Protein AF-A0A1B5E113-F1 (afdb_monomer)

Solvent-accessible surface area (backbone atoms only — not comparable to full-atom values): 7259 Å² total; per-residue (Å²): 139,88,70,59,77,98,57,57,96,68,53,56,66,62,51,55,48,50,52,48,53,74,72,34,95,67,53,78,46,78,42,48,68,91,53,48,71,66,44,43,78,73,62,32,41,81,76,50,72,56,96,73,34,33,33,29,18,58,54,97,63,82,71,95,70,88,78,90,74,81,68,58,63,68,53,57,72,29,74,67,41,48,51,52,49,54,52,51,52,53,56,48,47,55,53,51,51,56,51,50,52,55,48,51,53,51,51,54,52,50,53,54,54,55,60,65,72,75,112

pLDDT: mean 86.94, std 9.61, range [45.94, 96.75]

Radius of gyration: 24.99 Å; Cα contacts (8 Å, |Δi|>4): 83; chains: 1; bounding box: 43×34×77 Å

Secondary structure (DSSP, 8-state):
----GGGTTSSHHHHHHHHHHHH-S--EEEEEGGGHHHHHTTTPEEEEEETTEEEEESSSS--S-------HHHHHTSHHHHHHHHHHHHHHHHHHHHHHHHHHHHHHHHHHHHHHS--

Nearest PDB structures (foldseek):
  4nf1-assembly3_F  TM=6.990E-01  e=2.118E+00  Xylella fastidiosa Temecula1
  4nex-assembly1_A  TM=6.624E-01  e=2.118E+00  Xylella fastidiosa Temecula1
  3s6h-assembly2_Y  TM=5.934E-01  e=2.770E+00  Maricaulis maris MCS10
  6r4p-assembly1_A  TM=2.226E-01  e=6.195E+00  Bos taurus
  7pde-assembly1_A  TM=2.455E-01  e=7.577E+00  Bos taurus

Foldseek 3Di:
DDDDPVCPPVCPVVVVVLVVVVVDVKDKDKDFPVCQVVVVVSQWAFQDDDDRITIIMNDNDDDPDDDDDDPVVVVCPDPVNVVVVVVVCVVVVVVVVVVVVVVVVVVVVVVVVVVVVVD

Mean predicted aligned error: 10.06 Å

Sequence (119 aa):
MAVKKSHRRRGLGSTMMREAIARYPNVELIFPVKEVSFYQQMGVQVIDAENTQVVMNTTSENTPGLMGIVNADQILHSPQAKKIHAQLVGRLGIKMMANAEKQLQREAASYVHTRLATH

Structure (mmCIF, N/CA/C/O backbone):
data_AF-A0A1B5E113-F1
#
_entry.id   AF-A0A1B5E113-F1
#
loop_
_atom_site.group_PDB
_atom_site.id
_atom_site.type_symbol
_atom_site.label_atom_id
_atom_site.label_alt_id
_atom_site.label_comp_id
_atom_site.label_asym_id
_atom_site.label_entity_id
_atom_site.label_seq_id
_atom_site.pdbx_PDB_ins_code
_atom_site.Cartn_x
_atom_site.Cartn_y
_atom_site.Cartn_z
_atom_site.occupancy
_atom_site.B_iso_or_equiv
_atom_site.auth_seq_id
_atom_site.auth_comp_id
_atom_site.auth_asym_id
_atom_site.auth_atom_id
_atom_site.pdbx_PDB_model_num
ATOM 1 N N . MET A 1 1 ? -6.804 -6.781 3.842 1.00 82.56 1 MET A N 1
ATOM 2 C CA . MET A 1 1 ? -7.914 -7.631 3.343 1.00 82.56 1 MET A CA 1
ATOM 3 C C . MET A 1 1 ? -7.633 -8.083 1.912 1.00 82.56 1 MET A C 1
ATOM 5 O O . MET A 1 1 ? -7.095 -7.300 1.140 1.00 82.56 1 MET A O 1
ATOM 9 N N . ALA A 1 2 ? -7.984 -9.317 1.536 1.00 89.06 2 ALA A N 1
ATOM 10 C CA . ALA A 1 2 ? -7.714 -9.850 0.199 1.00 89.06 2 ALA A CA 1
ATOM 11 C C . ALA A 1 2 ? -8.982 -10.435 -0.441 1.00 89.06 2 ALA A C 1
ATOM 13 O O . ALA A 1 2 ? -9.490 -11.463 -0.009 1.00 89.06 2 ALA A O 1
ATOM 14 N N . VAL A 1 3 ? -9.472 -9.797 -1.509 1.00 92.56 3 VAL A N 1
ATOM 15 C CA . VAL A 1 3 ? -10.592 -10.309 -2.317 1.00 92.56 3 VAL A CA 1
ATOM 16 C C . VAL A 1 3 ? -10.046 -10.968 -3.583 1.00 92.56 3 VAL A C 1
ATOM 18 O O . VAL A 1 3 ? -9.269 -10.353 -4.334 1.00 92.56 3 VAL A O 1
ATOM 21 N N . LYS A 1 4 ? -10.474 -12.214 -3.840 1.00 95.31 4 LYS A N 1
ATOM 22 C CA . LYS A 1 4 ? -10.118 -12.982 -5.046 1.00 95.31 4 LYS A CA 1
ATOM 23 C C . LYS A 1 4 ? -10.373 -12.136 -6.293 1.00 95.31 4 LYS A C 1
ATOM 25 O O . LYS A 1 4 ? -11.436 -11.534 -6.421 1.00 95.31 4 LYS A O 1
ATOM 30 N N . LYS A 1 5 ? -9.416 -12.100 -7.230 1.00 94.25 5 LYS A N 1
ATOM 31 C CA . LYS A 1 5 ? -9.460 -11.210 -8.408 1.00 94.25 5 LYS A CA 1
ATOM 32 C C . LYS A 1 5 ? -10.777 -11.316 -9.184 1.00 94.25 5 LYS A C 1
ATOM 34 O O . LYS A 1 5 ? -11.359 -10.288 -9.504 1.00 94.25 5 LYS A O 1
ATOM 39 N N . SER A 1 6 ? -11.270 -12.538 -9.397 1.00 96.75 6 SER A N 1
ATOM 40 C CA . SER A 1 6 ? -12.536 -12.810 -10.097 1.00 96.75 6 SER A CA 1
ATOM 41 C C . SER A 1 6 ? -13.792 -12.286 -9.383 1.00 96.75 6 SER A C 1
ATOM 43 O O . SER A 1 6 ? -14.875 -12.324 -9.950 1.00 96.75 6 SER A O 1
ATOM 45 N N . HIS A 1 7 ? -13.663 -11.803 -8.147 1.00 94.50 7 HIS A N 1
ATOM 46 C CA . HIS A 1 7 ? -14.756 -11.298 -7.316 1.00 94.50 7 HIS A CA 1
ATOM 47 C C . HIS A 1 7 ? -14.554 -9.836 -6.881 1.00 94.50 7 HIS A C 1
ATOM 49 O O . HIS A 1 7 ? -15.326 -9.306 -6.081 1.00 94.50 7 HIS A O 1
ATOM 55 N N . ARG A 1 8 ? -13.517 -9.158 -7.389 1.00 92.62 8 ARG A N 1
ATOM 56 C CA . ARG A 1 8 ? -13.290 -7.733 -7.107 1.00 92.62 8 ARG A CA 1
ATOM 57 C C . ARG A 1 8 ? -14.370 -6.871 -7.762 1.00 92.62 8 ARG A C 1
ATOM 59 O O . ARG A 1 8 ? -15.057 -7.312 -8.673 1.00 92.62 8 ARG A O 1
ATOM 66 N N . ARG A 1 9 ? -14.502 -5.624 -7.291 1.00 91.19 9 ARG A N 1
ATOM 67 C CA . ARG A 1 9 ? -15.481 -4.625 -7.780 1.00 91.19 9 ARG A CA 1
ATOM 68 C C . ARG A 1 9 ? -16.957 -5.001 -7.573 1.00 91.19 9 ARG A C 1
ATOM 70 O O . ARG A 1 9 ? -17.830 -4.305 -8.062 1.00 91.19 9 ARG A O 1
ATOM 77 N N . ARG A 1 10 ? -17.231 -6.042 -6.781 1.00 95.19 10 ARG A N 1
ATOM 78 C CA . ARG A 1 10 ? -18.581 -6.475 -6.375 1.00 95.19 10 ARG A CA 1
ATOM 79 C C . ARG A 1 10 ? -18.982 -6.002 -4.971 1.00 95.19 10 ARG A C 1
ATOM 81 O O . ARG A 1 10 ? -19.880 -6.569 -4.370 1.00 95.19 10 ARG A O 1
ATOM 88 N N . GLY A 1 11 ? -18.253 -5.044 -4.397 1.00 93.94 11 GLY A N 1
ATOM 89 C CA . GLY A 1 11 ? -18.512 -4.531 -3.045 1.00 93.94 11 GLY A CA 1
ATOM 90 C C . GLY A 1 11 ? -18.112 -5.454 -1.884 1.00 93.94 11 GLY A C 1
ATOM 91 O O . GLY A 1 11 ? -18.210 -5.039 -0.741 1.00 93.94 11 GLY A O 1
ATOM 92 N N . LEU A 1 12 ? -17.600 -6.666 -2.140 1.00 95.25 12 LEU A N 1
ATOM 93 C CA . LEU A 1 12 ? -17.249 -7.619 -1.073 1.00 95.25 12 LEU A CA 1
ATOM 94 C C . LEU A 1 12 ? -16.297 -7.027 -0.029 1.00 95.25 12 LEU A C 1
ATOM 96 O O . LEU A 1 12 ? -16.557 -7.118 1.163 1.00 95.25 12 LEU A O 1
ATOM 100 N N . GLY A 1 13 ? -15.220 -6.379 -0.481 1.00 93.31 13 GLY A N 1
ATOM 101 C CA . GLY A 1 13 ? -14.251 -5.783 0.435 1.00 93.31 13 GLY A CA 1
ATOM 102 C C . GLY A 1 13 ? -14.853 -4.653 1.271 1.00 93.31 13 GLY A C 1
ATOM 103 O O . GLY A 1 13 ? -14.645 -4.603 2.476 1.00 93.31 13 GLY A O 1
ATOM 104 N N . SER A 1 14 ? -15.626 -3.755 0.655 1.00 94.25 14 SER A N 1
ATOM 105 C CA . SER A 1 14 ? -16.233 -2.636 1.384 1.00 94.25 14 SER A CA 1
ATOM 106 C C . SER A 1 14 ? -17.307 -3.105 2.364 1.00 94.25 14 SER A C 1
ATOM 108 O O . SER A 1 14 ? -17.419 -2.548 3.450 1.00 94.25 14 SER A O 1
ATOM 110 N N . THR A 1 15 ? -18.075 -4.145 2.029 1.00 95.69 15 THR A N 1
ATOM 111 C CA . THR A 1 15 ? -19.029 -4.759 2.963 1.00 95.69 15 THR A CA 1
ATOM 112 C C . THR A 1 15 ? -18.314 -5.398 4.149 1.00 95.69 15 THR A C 1
ATOM 114 O O . THR A 1 15 ? -18.611 -5.028 5.278 1.00 95.69 15 THR A O 1
ATOM 117 N N . MET A 1 16 ? -17.309 -6.248 3.907 1.00 93.75 16 MET A N 1
ATOM 118 C CA . MET A 1 16 ? -16.524 -6.863 4.987 1.00 93.75 16 MET A CA 1
ATOM 119 C C . MET A 1 16 ? -15.879 -5.816 5.903 1.00 93.75 16 MET A C 1
ATOM 121 O O . MET A 1 16 ? -15.885 -5.971 7.120 1.00 93.75 16 MET A O 1
ATOM 125 N N . MET A 1 17 ? -15.336 -4.736 5.329 1.00 93.81 17 MET A N 1
ATOM 126 C CA . MET A 1 17 ? -14.708 -3.678 6.118 1.00 93.81 17 MET A CA 1
ATOM 127 C C . MET A 1 17 ? -15.729 -2.924 6.973 1.00 93.81 17 MET A C 1
ATOM 129 O O . MET A 1 17 ? -15.473 -2.688 8.147 1.00 93.81 17 MET A O 1
ATOM 133 N N . ARG A 1 18 ? -16.898 -2.577 6.42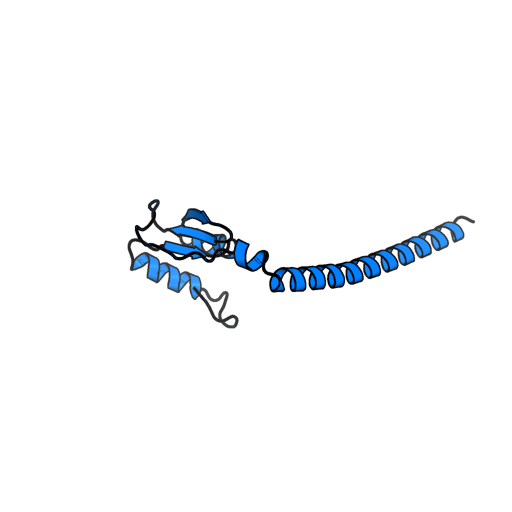2 1.00 93.44 18 ARG A N 1
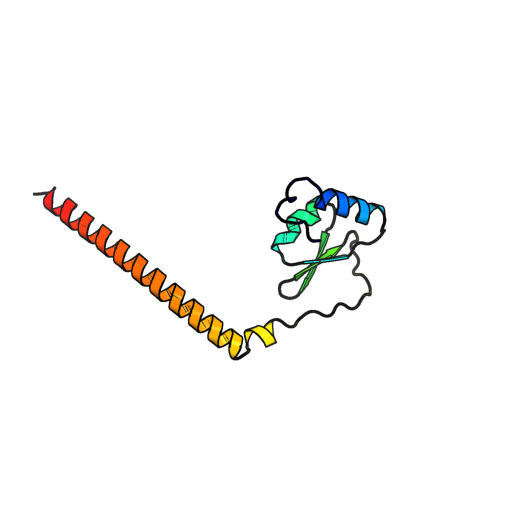ATOM 134 C CA . ARG A 1 18 ? -17.952 -1.903 7.196 1.00 93.44 18 ARG A CA 1
ATOM 135 C C . ARG A 1 18 ? -18.472 -2.765 8.337 1.00 93.44 18 ARG A C 1
ATOM 137 O O . ARG A 1 18 ? -18.683 -2.244 9.421 1.00 93.44 18 ARG A O 1
ATOM 144 N N . GLU A 1 19 ? -18.633 -4.066 8.116 1.00 94.75 19 GLU A N 1
ATOM 145 C CA . GLU A 1 19 ? -19.010 -4.999 9.182 1.00 94.75 19 GLU A CA 1
ATOM 146 C C . GLU A 1 19 ? -17.937 -5.074 10.274 1.00 94.75 19 GLU A C 1
ATOM 148 O O . GLU A 1 19 ? -18.269 -5.063 11.457 1.00 94.75 19 GLU A O 1
ATOM 153 N N . ALA A 1 20 ? -16.654 -5.094 9.898 1.00 93.12 20 ALA A N 1
ATOM 154 C CA . ALA A 1 20 ? -15.557 -5.067 10.861 1.00 93.12 20 ALA A CA 1
ATOM 155 C C . ALA A 1 20 ? -15.555 -3.770 11.687 1.00 93.12 20 ALA A C 1
ATOM 157 O O . ALA A 1 20 ? -15.494 -3.840 12.910 1.00 93.12 20 ALA A O 1
ATOM 158 N N . ILE A 1 21 ? -15.690 -2.608 11.042 1.00 92.88 21 ILE A N 1
ATOM 159 C CA . ILE A 1 21 ? -15.750 -1.300 11.721 1.00 92.88 21 ILE A CA 1
ATOM 160 C C . ILE A 1 21 ? -16.982 -1.204 12.627 1.00 92.88 21 ILE A C 1
ATOM 162 O O . ILE A 1 21 ? -16.895 -0.697 13.736 1.00 92.88 21 ILE A O 1
ATOM 166 N N . ALA A 1 22 ? -18.134 -1.713 12.188 1.00 93.12 22 ALA A N 1
ATOM 167 C CA . ALA A 1 22 ? -19.345 -1.707 13.006 1.00 93.12 22 ALA A CA 1
ATOM 168 C C . ALA A 1 22 ? -19.227 -2.622 14.236 1.00 93.12 22 ALA A C 1
ATOM 170 O O . ALA A 1 22 ? -19.859 -2.372 15.259 1.00 93.12 22 ALA A O 1
ATOM 171 N N . ARG A 1 23 ? -18.439 -3.699 14.132 1.00 95.00 23 ARG A N 1
ATOM 172 C CA . ARG A 1 23 ? -18.259 -4.682 15.203 1.00 95.00 23 ARG A CA 1
ATOM 173 C C . ARG A 1 23 ? -17.175 -4.293 16.203 1.00 95.00 23 ARG A C 1
ATOM 175 O O . ARG A 1 23 ? -17.304 -4.634 17.377 1.00 95.00 23 ARG A O 1
ATOM 182 N N . TYR A 1 24 ? -16.101 -3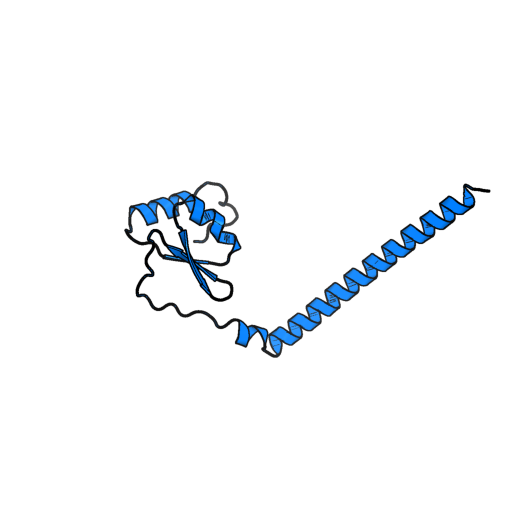.656 15.746 1.00 90.31 24 TYR A N 1
ATOM 183 C CA . TYR A 1 24 ? -14.929 -3.363 16.563 1.00 90.31 24 TYR A CA 1
ATOM 184 C C . TYR A 1 24 ? -14.750 -1.851 16.731 1.00 90.31 24 TYR A C 1
ATOM 186 O O . TYR A 1 24 ? -14.687 -1.140 15.732 1.00 90.31 24 TYR A O 1
ATOM 194 N N . PRO A 1 25 ? -14.613 -1.351 17.973 1.00 82.69 25 PRO A N 1
ATOM 195 C CA . PRO A 1 25 ? -14.511 0.087 18.238 1.00 82.69 25 PRO A CA 1
ATOM 196 C C . PRO A 1 25 ? -13.218 0.718 17.696 1.00 82.69 25 PRO A C 1
ATOM 198 O O . PRO A 1 25 ? -13.179 1.920 17.452 1.00 82.69 25 PRO A O 1
ATOM 201 N N . ASN A 1 26 ? -12.167 -0.082 17.506 1.00 88.75 26 ASN A N 1
ATOM 202 C CA . ASN A 1 26 ? -10.898 0.338 16.923 1.00 88.75 26 ASN A CA 1
ATOM 203 C C . ASN A 1 26 ? -10.472 -0.699 15.876 1.00 88.75 26 ASN A C 1
ATOM 205 O O . ASN A 1 26 ? -10.405 -1.896 16.177 1.00 88.75 26 ASN A O 1
ATOM 209 N N . VAL A 1 27 ? -10.215 -0.238 14.650 1.00 91.44 27 VAL A N 1
ATOM 210 C CA . VAL A 1 27 ? -9.656 -1.054 13.572 1.00 91.44 27 VAL A CA 1
ATOM 211 C C . VAL A 1 27 ? -8.400 -0.384 13.033 1.00 91.44 27 VAL A C 1
ATOM 213 O O . VAL A 1 27 ? -8.478 0.586 12.280 1.00 91.44 27 VAL A O 1
ATOM 216 N N . GLU A 1 28 ? -7.252 -0.962 13.373 1.00 91.12 28 GLU A N 1
ATOM 217 C CA . GLU A 1 28 ? -5.945 -0.549 12.872 1.00 91.12 28 GLU A CA 1
ATOM 218 C C . GLU A 1 28 ? -5.486 -1.433 11.709 1.00 91.12 28 GLU A C 1
ATOM 220 O O . GLU A 1 28 ? -5.639 -2.658 11.712 1.00 91.12 28 GLU A O 1
ATOM 225 N N . LEU A 1 29 ? -4.937 -0.794 10.683 1.00 89.81 29 LEU A N 1
ATOM 226 C CA . LEU A 1 29 ? -4.608 -1.384 9.399 1.00 89.81 29 LEU A CA 1
ATOM 227 C C . LEU A 1 29 ? -3.255 -0.870 8.914 1.00 89.81 29 LEU A C 1
ATOM 229 O O . LEU A 1 29 ? -3.014 0.333 8.910 1.00 89.81 29 LEU A O 1
ATOM 233 N N . ILE A 1 30 ? -2.410 -1.774 8.416 1.00 89.12 30 ILE A N 1
ATOM 234 C CA . ILE A 1 30 ? -1.102 -1.427 7.850 1.00 89.12 30 ILE A CA 1
ATOM 235 C C . ILE A 1 30 ? -1.012 -1.973 6.429 1.00 89.12 30 ILE A C 1
ATOM 237 O O . ILE A 1 30 ? -1.155 -3.178 6.200 1.00 89.12 30 ILE A O 1
ATOM 241 N N . PHE A 1 31 ? -0.823 -1.075 5.460 1.00 87.81 31 PHE A N 1
ATOM 242 C CA . PHE A 1 31 ? -0.826 -1.419 4.037 1.00 87.81 31 PHE A CA 1
ATOM 243 C C . PHE A 1 31 ? 0.099 -0.530 3.202 1.00 87.81 31 PHE A C 1
ATOM 245 O O . PHE A 1 31 ? 0.397 0.598 3.589 1.00 87.81 31 PHE A O 1
ATOM 252 N N . PRO A 1 32 ? 0.482 -0.974 1.989 1.00 87.81 32 PRO A N 1
ATOM 253 C CA . PRO A 1 32 ? 1.144 -0.103 1.032 1.00 87.81 32 PRO A CA 1
ATOM 254 C C . PRO A 1 32 ? 0.234 1.053 0.596 1.00 87.81 32 PRO A C 1
ATOM 256 O O . PRO A 1 32 ? -0.979 0.878 0.455 1.00 87.81 32 PRO A O 1
ATOM 259 N N . VAL A 1 33 ? 0.844 2.188 0.240 1.00 90.56 33 VAL A N 1
ATOM 260 C CA . VAL A 1 33 ? 0.169 3.443 -0.166 1.00 90.56 33 VAL A CA 1
ATOM 261 C C . VAL A 1 33 ? -0.973 3.242 -1.175 1.00 90.56 33 VAL A C 1
ATOM 263 O O . VAL A 1 33 ? -2.002 3.908 -1.101 1.00 90.56 33 VAL A O 1
ATOM 266 N N . LYS A 1 34 ? -0.839 2.291 -2.107 1.00 91.50 34 LYS A N 1
ATOM 267 C CA . LYS A 1 34 ? -1.841 2.025 -3.157 1.00 91.50 34 LYS A CA 1
ATOM 268 C C . LYS A 1 34 ? -3.236 1.649 -2.635 1.00 91.50 34 LYS A C 1
ATOM 270 O O . LYS A 1 34 ? -4.201 1.764 -3.384 1.00 91.50 34 LYS A O 1
ATOM 275 N N . GLU A 1 35 ? -3.342 1.163 -1.399 1.00 91.19 35 GLU A N 1
ATOM 276 C CA . GLU A 1 35 ? -4.614 0.726 -0.813 1.00 91.19 35 GLU A CA 1
ATOM 277 C C . GLU A 1 35 ? -5.285 1.824 0.035 1.00 91.19 35 GLU A C 1
ATOM 279 O O . GLU A 1 35 ? -6.443 1.674 0.419 1.00 91.19 35 GLU A O 1
ATOM 284 N N . VAL A 1 36 ? -4.599 2.944 0.302 1.00 92.88 36 VAL A N 1
ATOM 285 C CA . VAL A 1 36 ? -5.062 4.008 1.217 1.00 92.88 36 VAL A CA 1
ATOM 286 C C . VAL A 1 36 ? -6.418 4.572 0.799 1.00 92.88 36 VAL A C 1
ATOM 288 O O . VAL A 1 36 ? -7.338 4.655 1.611 1.00 92.88 36 VAL A O 1
ATOM 291 N N . SER A 1 37 ? -6.580 4.892 -0.487 1.00 93.50 37 SER A N 1
ATOM 292 C CA . SER A 1 37 ? -7.807 5.510 -1.006 1.00 93.50 37 SER A CA 1
ATOM 293 C C . SER A 1 37 ? -9.049 4.642 -0.801 1.00 93.50 37 SER A C 1
ATOM 295 O O . SER A 1 37 ? -10.146 5.167 -0.618 1.00 93.50 37 SER A O 1
ATOM 297 N N . PHE A 1 38 ? -8.890 3.317 -0.811 1.00 93.50 38 PHE A N 1
ATOM 298 C CA . PHE A 1 38 ? -9.984 2.387 -0.573 1.00 93.50 38 PHE A CA 1
ATOM 299 C C . PHE A 1 38 ? -10.457 2.434 0.887 1.00 93.50 38 PHE A C 1
ATOM 301 O O . PHE A 1 38 ? -11.662 2.474 1.128 1.00 93.50 38 PHE A O 1
ATOM 308 N N . TYR A 1 39 ? -9.535 2.457 1.853 1.00 94.06 39 TYR A N 1
ATOM 309 C CA . TYR A 1 39 ? -9.885 2.459 3.278 1.00 94.06 39 TYR A CA 1
ATOM 310 C C . TYR A 1 39 ? -10.333 3.839 3.780 1.00 94.06 39 TYR A C 1
ATOM 312 O O . TYR A 1 39 ? -11.241 3.907 4.607 1.00 94.06 39 TYR A O 1
ATOM 320 N N . GLN A 1 40 ? -9.808 4.934 3.216 1.00 93.75 40 GLN A N 1
ATOM 321 C CA . GLN A 1 40 ? -10.290 6.291 3.517 1.00 93.75 40 GLN A CA 1
ATOM 322 C C . GLN A 1 40 ? -11.774 6.473 3.194 1.00 93.75 40 GLN A C 1
ATOM 324 O O . GLN A 1 40 ? -12.513 7.057 3.980 1.00 93.75 40 GLN A O 1
ATOM 329 N N . GLN A 1 41 ? -12.246 5.900 2.082 1.00 93.50 41 GLN A N 1
ATOM 330 C CA . GLN A 1 41 ? -13.671 5.920 1.726 1.00 93.50 41 GLN A CA 1
ATOM 331 C C . GLN A 1 41 ? -14.565 5.193 2.744 1.00 93.50 41 GLN A C 1
ATOM 333 O O . GLN A 1 41 ? -15.780 5.368 2.718 1.00 93.50 41 GLN A O 1
ATOM 338 N N . MET A 1 42 ? -13.987 4.363 3.617 1.00 91.88 42 MET A N 1
ATOM 339 C CA . MET A 1 42 ? -14.698 3.627 4.666 1.00 91.88 42 MET A CA 1
ATOM 340 C C . MET A 1 42 ? -14.570 4.293 6.046 1.00 91.88 42 MET A C 1
ATOM 342 O O . MET A 1 42 ? -14.994 3.698 7.031 1.00 91.88 42 MET A O 1
ATOM 346 N N . GLY A 1 43 ? -14.001 5.503 6.128 1.00 90.81 43 GLY A N 1
ATOM 347 C CA . GLY A 1 43 ? -13.855 6.252 7.382 1.00 90.81 43 GLY A CA 1
ATOM 348 C C . GLY A 1 43 ? -12.608 5.903 8.196 1.00 90.81 43 GLY A C 1
ATOM 349 O O . GLY A 1 43 ? -12.527 6.269 9.362 1.00 90.81 43 GLY A O 1
ATOM 350 N N . VAL A 1 44 ? -11.639 5.203 7.601 1.00 93.31 44 VAL A N 1
ATOM 351 C CA . VAL A 1 44 ? -10.339 4.931 8.231 1.00 93.31 44 VAL A C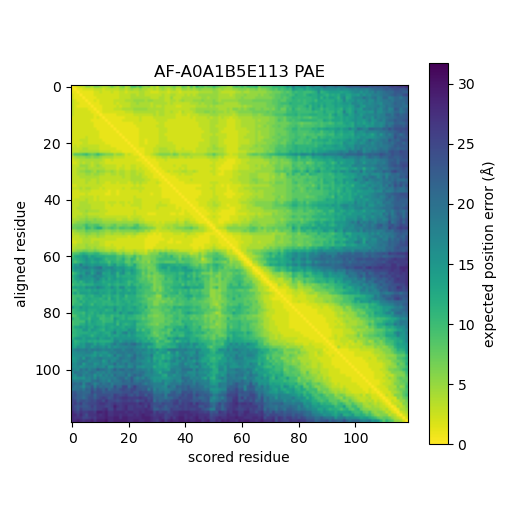A 1
ATOM 352 C C . VAL A 1 44 ? -9.359 6.032 7.823 1.00 93.31 44 VAL A C 1
ATOM 354 O O . VAL A 1 44 ? -9.183 6.292 6.633 1.00 93.31 44 VAL A O 1
ATOM 357 N N . GLN A 1 45 ? -8.703 6.677 8.779 1.00 93.50 45 GLN A N 1
ATOM 358 C CA . GLN A 1 45 ? -7.769 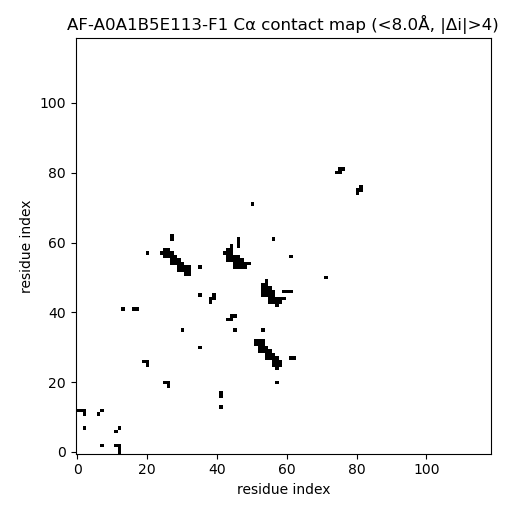7.775 8.529 1.00 93.50 45 GLN A CA 1
ATOM 359 C C . GLN A 1 45 ? -6.316 7.318 8.636 1.00 93.50 45 GLN A C 1
ATOM 361 O O . GLN A 1 45 ? -6.016 6.351 9.324 1.00 93.50 45 GLN A O 1
ATOM 366 N N . VAL A 1 46 ? -5.413 8.012 7.944 1.00 93.38 46 VAL A N 1
ATOM 367 C CA . VAL A 1 46 ? -3.967 7.798 8.093 1.00 93.38 46 VAL A CA 1
ATOM 368 C C . VAL A 1 46 ? -3.525 8.414 9.415 1.00 93.38 46 VAL A C 1
ATOM 370 O O . VAL A 1 46 ? -3.849 9.572 9.669 1.00 93.38 46 VAL A O 1
ATOM 373 N N . ILE A 1 47 ? -2.789 7.655 10.223 1.00 92.81 47 ILE A N 1
ATOM 374 C CA . ILE A 1 47 ? -2.260 8.123 11.512 1.00 92.81 47 ILE A CA 1
ATOM 375 C C . ILE A 1 47 ? -0.731 8.119 11.561 1.00 92.81 47 ILE A C 1
ATOM 377 O O . ILE A 1 47 ? -0.155 8.902 12.306 1.00 92.81 47 ILE A O 1
ATOM 381 N N . ASP A 1 48 ? -0.078 7.287 10.747 1.00 89.44 48 ASP A N 1
ATOM 382 C CA . ASP A 1 48 ? 1.380 7.220 10.660 1.00 89.44 48 ASP A CA 1
ATOM 383 C C . ASP A 1 48 ? 1.818 6.621 9.310 1.00 89.44 48 ASP A C 1
ATOM 385 O O . ASP A 1 48 ? 1.009 6.069 8.552 1.00 89.44 48 ASP A O 1
ATOM 389 N N . ALA A 1 49 ? 3.105 6.714 8.994 1.00 88.19 49 ALA A N 1
ATOM 390 C CA . ALA A 1 49 ? 3.712 6.053 7.851 1.00 88.19 49 ALA A CA 1
ATOM 391 C C . ALA A 1 49 ? 5.134 5.598 8.184 1.00 88.19 49 ALA A C 1
ATOM 393 O O . ALA A 1 49 ? 5.978 6.392 8.592 1.00 88.19 49 ALA A O 1
ATOM 394 N N . GLU A 1 50 ? 5.423 4.328 7.908 1.00 80.31 50 GLU A N 1
ATOM 395 C CA . GLU A 1 50 ? 6.744 3.751 8.123 1.00 80.31 50 GLU A CA 1
ATOM 396 C C . GLU A 1 50 ? 7.227 3.004 6.874 1.00 80.31 50 GLU A C 1
ATOM 398 O O . GLU A 1 50 ? 6.597 2.065 6.373 1.00 80.31 50 GLU A O 1
ATOM 403 N N . ASN A 1 51 ? 8.393 3.408 6.364 1.00 78.75 51 ASN A N 1
ATOM 404 C CA . ASN A 1 51 ? 9.001 2.875 5.145 1.00 78.75 51 ASN A CA 1
ATOM 405 C C . ASN A 1 51 ? 8.054 2.930 3.928 1.00 78.75 51 ASN A C 1
ATOM 407 O O . ASN A 1 51 ? 7.830 3.979 3.334 1.00 78.75 51 ASN A O 1
ATOM 411 N N . THR A 1 52 ? 7.525 1.774 3.521 1.00 81.19 52 THR A N 1
ATOM 412 C CA . THR A 1 52 ? 6.614 1.624 2.370 1.00 81.19 52 THR A CA 1
ATOM 413 C C . THR A 1 52 ? 5.171 1.365 2.795 1.00 81.19 52 THR A C 1
ATOM 415 O O . THR A 1 52 ? 4.310 1.128 1.940 1.00 81.19 52 THR A O 1
ATOM 418 N N . GLN A 1 53 ? 4.915 1.366 4.103 1.00 85.56 53 GLN A N 1
ATOM 419 C CA . GLN A 1 53 ? 3.634 1.048 4.705 1.00 85.56 53 GLN A CA 1
ATOM 420 C C . GLN A 1 53 ? 3.028 2.296 5.343 1.00 85.56 53 GLN A C 1
ATOM 422 O O . GLN A 1 53 ? 3.725 3.166 5.855 1.00 85.56 53 GLN A O 1
ATOM 427 N N . VAL A 1 54 ? 1.707 2.367 5.302 1.00 91.06 54 VAL A N 1
ATOM 428 C CA . VAL A 1 54 ? 0.902 3.415 5.917 1.00 91.06 54 VAL A CA 1
ATOM 429 C C . VAL A 1 54 ? 0.094 2.773 7.030 1.00 91.06 54 VAL A C 1
ATOM 431 O O . VAL A 1 54 ? -0.530 1.732 6.801 1.00 91.06 54 VAL A O 1
ATOM 434 N N . VAL A 1 55 ? 0.104 3.399 8.204 1.00 90.69 55 VAL A N 1
ATOM 435 C CA . VAL A 1 55 ? -0.727 3.021 9.346 1.00 90.69 55 VAL A CA 1
ATOM 436 C C . VAL A 1 55 ? -2.020 3.819 9.275 1.00 90.69 55 VAL A C 1
ATOM 438 O O . VAL A 1 55 ? -2.017 5.048 9.159 1.00 90.69 55 VAL A O 1
ATOM 441 N N . MET A 1 56 ? -3.142 3.111 9.313 1.00 92.56 56 MET A N 1
ATOM 442 C CA . MET A 1 56 ? -4.474 3.690 9.252 1.00 92.56 56 MET A CA 1
ATOM 443 C C . MET A 1 56 ? -5.341 3.173 10.393 1.00 92.56 56 MET A C 1
ATOM 445 O O . MET A 1 56 ? -5.306 1.982 10.692 1.00 92.56 56 MET A O 1
ATOM 449 N N . ASN A 1 57 ? -6.153 4.043 10.987 1.00 93.56 57 ASN A N 1
ATOM 450 C CA . ASN A 1 57 ? -7.037 3.692 12.094 1.00 93.56 57 ASN A CA 1
ATOM 451 C C . ASN A 1 57 ? -8.419 4.359 11.952 1.00 93.56 57 ASN A C 1
ATOM 453 O O . ASN A 1 57 ? -8.571 5.370 11.270 1.00 93.56 57 ASN A O 1
ATOM 457 N N . THR A 1 58 ? -9.454 3.769 12.546 1.00 92.81 58 THR A N 1
ATOM 458 C CA . THR A 1 58 ? -10.779 4.385 12.718 1.00 92.81 58 THR A CA 1
ATOM 459 C C . THR A 1 58 ? -10.801 5.456 13.813 1.00 92.81 58 THR A C 1
ATOM 461 O O . THR A 1 58 ? -11.712 6.279 13.835 1.00 92.81 58 THR A O 1
ATOM 464 N N . THR A 1 59 ? -9.823 5.460 14.720 1.00 87.56 59 THR A N 1
ATOM 465 C CA . THR A 1 59 ? -9.611 6.487 15.748 1.00 87.56 59 THR A CA 1
ATOM 466 C C . THR A 1 59 ? -8.382 7.341 15.412 1.00 87.56 59 THR A C 1
ATOM 468 O O . THR A 1 59 ? -7.653 7.078 14.455 1.00 87.56 59 THR A O 1
ATOM 471 N N . SER A 1 60 ? -8.155 8.418 16.165 1.00 82.44 60 SER A N 1
ATOM 472 C CA . SER A 1 60 ? -6.939 9.244 16.066 1.00 82.44 60 SER A CA 1
ATOM 473 C C . SER A 1 60 ? -5.793 8.744 16.946 1.00 82.44 60 SER A C 1
ATOM 475 O O . SER A 1 60 ? -4.783 9.430 17.072 1.00 82.44 60 SER A O 1
ATOM 477 N N . GLU A 1 61 ? -5.955 7.588 17.586 1.00 78.62 61 GLU A N 1
ATOM 478 C CA . GLU A 1 61 ? -4.999 7.052 18.549 1.00 78.62 61 GLU A CA 1
ATOM 479 C C . GLU A 1 61 ? -4.349 5.787 18.001 1.00 78.62 61 GLU A C 1
ATOM 481 O O . GLU A 1 61 ? -5.018 4.922 17.434 1.00 78.62 61 GLU A O 1
ATOM 486 N N . ASN A 1 62 ? -3.037 5.678 18.197 1.00 70.69 62 ASN A N 1
ATOM 487 C CA . ASN A 1 62 ? -2.309 4.456 17.890 1.00 70.69 62 ASN A CA 1
ATOM 488 C C . ASN A 1 62 ? -2.702 3.362 18.886 1.00 70.69 62 ASN A C 1
ATOM 490 O O . ASN A 1 62 ? -2.824 3.605 20.090 1.00 70.69 62 ASN A O 1
ATOM 494 N N . THR A 1 63 ? -2.865 2.139 18.398 1.00 76.00 63 THR A N 1
ATOM 495 C CA . THR A 1 63 ? -3.081 0.985 19.269 1.00 76.00 63 THR A CA 1
ATOM 496 C C . THR A 1 63 ? -1.761 0.654 19.979 1.00 76.00 63 THR A C 1
ATOM 498 O O . THR A 1 63 ? -0.717 0.646 19.333 1.00 76.00 63 THR A O 1
ATOM 501 N N . PRO A 1 64 ? -1.745 0.313 21.284 1.00 70.19 64 PRO A N 1
ATOM 502 C CA . PRO A 1 64 ? -0.511 -0.029 22.012 1.00 70.19 64 PRO A CA 1
ATOM 503 C C . PRO A 1 64 ? 0.119 -1.376 21.588 1.00 70.19 64 PRO A C 1
ATOM 505 O O . PRO A 1 64 ? 0.940 -1.943 22.309 1.00 70.19 64 PRO A O 1
ATOM 508 N N . GLY A 1 65 ? -0.289 -1.930 20.444 1.00 68.94 65 GLY A N 1
ATOM 509 C CA . GLY A 1 65 ? 0.249 -3.167 19.900 1.00 68.94 65 GLY A CA 1
ATOM 510 C C . GLY A 1 65 ? 1.638 -2.960 19.301 1.00 68.94 65 GLY A C 1
ATOM 511 O O . GLY A 1 65 ? 1.915 -1.955 18.659 1.00 68.94 65 GLY A O 1
ATOM 512 N N . LEU A 1 66 ? 2.517 -3.945 19.478 1.00 68.50 66 LEU A N 1
ATOM 513 C CA . LEU A 1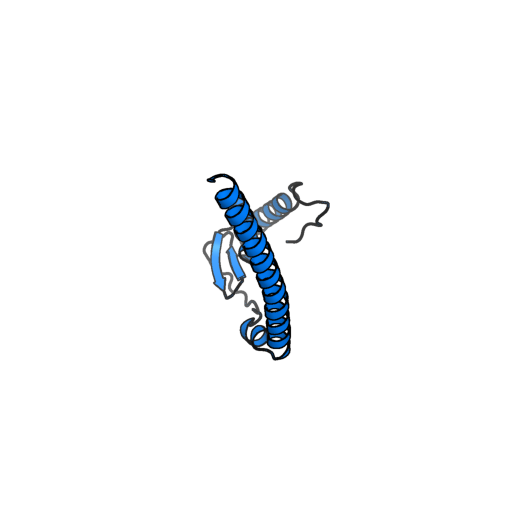 66 ? 3.804 -3.988 18.788 1.00 68.50 66 LEU A CA 1
ATOM 514 C C . LEU A 1 66 ? 3.620 -4.706 17.446 1.00 68.50 66 LEU A C 1
ATOM 516 O O . LEU A 1 66 ? 3.260 -5.885 17.428 1.00 68.50 66 LEU A O 1
ATOM 520 N N . MET A 1 67 ? 3.893 -4.026 16.328 1.00 70.38 67 MET A N 1
ATOM 521 C CA . MET A 1 67 ? 3.979 -4.670 15.014 1.00 70.38 67 MET A CA 1
ATOM 522 C C . MET A 1 67 ? 5.440 -4.789 14.569 1.00 70.38 67 MET A C 1
ATOM 524 O O . MET A 1 67 ? 6.188 -3.817 14.555 1.00 70.38 67 MET A O 1
ATOM 528 N N . GLY A 1 68 ? 5.842 -5.996 14.167 1.00 71.25 68 GLY A N 1
ATOM 529 C CA . GLY A 1 68 ? 7.137 -6.223 13.533 1.00 71.25 68 GLY A CA 1
ATOM 530 C C . GLY A 1 68 ? 7.121 -5.740 12.086 1.00 71.25 68 GLY A C 1
ATOM 531 O O . GLY A 1 68 ? 6.447 -6.334 11.243 1.00 71.25 68 GLY A O 1
ATOM 532 N N . ILE A 1 69 ? 7.875 -4.685 11.790 1.00 71.31 69 ILE A N 1
ATOM 533 C CA . ILE A 1 69 ? 8.032 -4.166 10.430 1.00 71.31 69 ILE A CA 1
ATOM 534 C C . ILE A 1 69 ? 9.292 -4.762 9.812 1.00 71.31 69 ILE A C 1
ATOM 536 O O . ILE A 1 69 ? 10.364 -4.803 10.417 1.00 71.31 69 ILE A O 1
ATOM 540 N N . VAL A 1 70 ? 9.159 -5.263 8.584 1.00 73.81 70 VAL A N 1
ATOM 541 C CA . VAL A 1 70 ? 10.305 -5.770 7.828 1.00 73.81 70 VAL A CA 1
ATOM 542 C C . VAL A 1 70 ? 11.198 -4.593 7.460 1.00 73.81 70 VAL A C 1
ATOM 544 O O . VAL A 1 70 ? 10.773 -3.690 6.738 1.00 73.81 70 VAL A O 1
ATOM 547 N N . ASN A 1 71 ? 12.457 -4.638 7.896 1.00 75.12 71 ASN A N 1
ATOM 548 C CA . ASN A 1 71 ? 13.466 -3.688 7.452 1.00 75.12 71 ASN A CA 1
ATOM 549 C C . ASN A 1 71 ? 13.788 -3.937 5.967 1.00 75.12 71 ASN A C 1
ATOM 551 O O . ASN A 1 71 ? 14.584 -4.810 5.613 1.00 75.12 71 ASN A O 1
ATOM 555 N N . ALA A 1 72 ? 13.137 -3.168 5.094 1.00 76.88 72 ALA A N 1
ATOM 556 C CA . ALA A 1 72 ? 13.313 -3.274 3.652 1.00 76.88 72 ALA A CA 1
ATOM 557 C C . ALA A 1 72 ? 14.741 -2.917 3.206 1.00 76.88 72 ALA A C 1
ATOM 559 O O . ALA A 1 72 ? 15.206 -3.447 2.198 1.00 76.88 72 ALA A O 1
ATOM 560 N N . ASP A 1 73 ? 15.448 -2.072 3.959 1.00 79.81 73 ASP A N 1
ATOM 561 C CA . ASP A 1 73 ? 16.792 -1.607 3.621 1.00 79.81 73 ASP A CA 1
ATOM 562 C C . ASP A 1 73 ? 17.802 -2.762 3.585 1.00 79.81 73 ASP A C 1
ATOM 564 O O . ASP A 1 73 ? 18.527 -2.937 2.603 1.00 79.81 73 ASP A O 1
ATOM 568 N N . GLN A 1 74 ? 17.764 -3.639 4.593 1.00 80.88 74 GLN A N 1
ATOM 569 C CA . GLN A 1 74 ? 18.633 -4.821 4.646 1.00 80.88 74 GLN A CA 1
ATOM 570 C C . GLN A 1 74 ? 18.413 -5.758 3.452 1.00 80.88 74 GLN A C 1
ATOM 572 O O . GLN A 1 74 ? 19.360 -6.334 2.912 1.00 80.88 74 GLN A O 1
ATOM 577 N N . ILE A 1 75 ? 17.162 -5.893 3.008 1.00 82.75 75 ILE A N 1
ATOM 578 C CA . ILE A 1 75 ? 16.813 -6.725 1.855 1.00 82.75 75 ILE A CA 1
ATOM 579 C C . ILE A 1 75 ? 17.303 -6.066 0.563 1.00 82.75 75 ILE A C 1
ATOM 581 O O . ILE A 1 75 ? 17.923 -6.736 -0.267 1.00 82.75 75 ILE A O 1
ATOM 585 N N . LEU A 1 76 ? 17.065 -4.764 0.390 1.00 81.94 76 LEU A N 1
ATOM 586 C CA . LEU A 1 76 ? 17.437 -4.016 -0.815 1.00 81.94 76 LEU A CA 1
ATOM 587 C C . LEU A 1 76 ? 18.956 -3.914 -1.003 1.00 81.94 76 LEU A C 1
ATOM 589 O O . LEU A 1 76 ? 19.436 -3.959 -2.137 1.00 81.94 76 LEU A O 1
ATOM 593 N N . HIS A 1 77 ? 19.721 -3.856 0.087 1.00 84.81 77 HIS A N 1
ATOM 594 C CA . HIS A 1 77 ? 21.183 -3.810 0.044 1.00 84.81 77 HIS A CA 1
ATOM 595 C C . HIS A 1 77 ? 21.858 -5.185 -0.055 1.00 84.81 77 HIS A C 1
ATOM 597 O O . HIS A 1 77 ? 23.085 -5.251 -0.220 1.00 84.81 77 HIS A O 1
ATOM 603 N N . SER A 1 78 ? 21.085 -6.275 -0.025 1.00 92.31 78 SER A N 1
ATOM 604 C CA . SER A 1 78 ? 21.608 -7.632 -0.179 1.00 92.31 78 SER A CA 1
ATOM 605 C C . SER A 1 78 ? 22.291 -7.846 -1.543 1.00 92.31 78 SER A C 1
ATOM 607 O O . SER A 1 78 ? 21.890 -7.252 -2.554 1.00 92.31 78 SER A O 1
ATOM 609 N N . PRO A 1 79 ? 23.306 -8.728 -1.630 1.00 94.88 79 PRO A N 1
ATOM 610 C CA . PRO A 1 79 ? 23.936 -9.082 -2.904 1.00 94.88 79 PRO A CA 1
ATOM 611 C C . PRO A 1 79 ? 22.934 -9.570 -3.963 1.00 94.88 79 PRO A C 1
ATOM 613 O O . PRO A 1 79 ? 23.063 -9.256 -5.148 1.00 94.88 79 PRO A O 1
ATOM 616 N N . GLN A 1 80 ? 21.908 -10.310 -3.540 1.00 93.12 80 GLN A N 1
ATOM 617 C CA . GLN A 1 80 ? 20.856 -10.839 -4.405 1.00 93.12 80 GLN A CA 1
ATOM 618 C C . GLN A 1 80 ? 20.002 -9.711 -4.993 1.00 93.12 80 GLN A C 1
ATOM 620 O O . GLN A 1 80 ? 19.791 -9.681 -6.207 1.00 93.12 80 GLN A O 1
ATOM 625 N N . ALA A 1 81 ? 19.559 -8.757 -4.166 1.00 90.56 81 ALA A N 1
ATOM 626 C CA . ALA A 1 81 ? 18.793 -7.603 -4.632 1.00 90.56 81 ALA A CA 1
ATOM 627 C C . ALA A 1 81 ? 19.612 -6.725 -5.589 1.00 90.56 81 ALA A C 1
ATOM 629 O O . ALA A 1 81 ? 19.112 -6.351 -6.651 1.00 90.56 81 ALA A O 1
ATOM 630 N N . LYS A 1 82 ? 20.899 -6.493 -5.293 1.00 92.19 82 LYS A N 1
ATOM 631 C CA . LYS A 1 82 ? 21.821 -5.780 -6.196 1.00 92.19 82 LYS A CA 1
ATOM 632 C C . LYS A 1 82 ? 21.968 -6.478 -7.551 1.00 92.19 82 LYS A C 1
ATOM 634 O O . LYS A 1 82 ? 21.936 -5.816 -8.587 1.00 92.19 82 LYS A O 1
ATOM 639 N N . LYS A 1 83 ? 22.067 -7.813 -7.572 1.00 94.88 83 LYS A N 1
ATOM 640 C CA . LYS A 1 83 ? 22.128 -8.596 -8.819 1.00 94.88 83 LYS A CA 1
ATOM 641 C C . LYS A 1 83 ? 20.847 -8.453 -9.646 1.00 94.88 83 LYS A C 1
ATOM 643 O O . LYS A 1 83 ? 20.932 -8.199 -10.845 1.00 94.88 83 LYS A O 1
ATOM 648 N N . ILE A 1 84 ? 19.678 -8.575 -9.013 1.00 93.19 84 ILE A N 1
ATOM 649 C CA . ILE A 1 84 ? 18.378 -8.385 -9.679 1.00 93.19 84 ILE A CA 1
ATOM 650 C 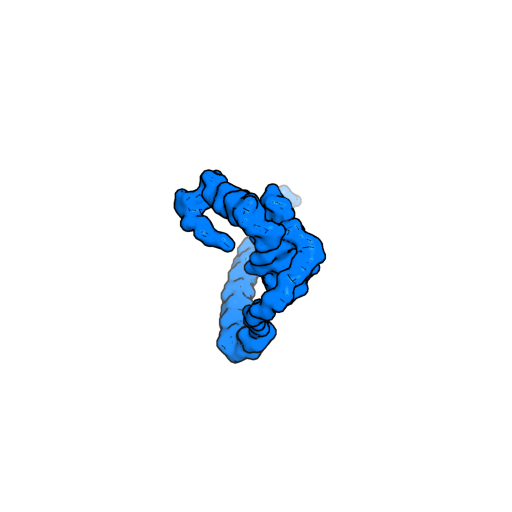C . ILE A 1 84 ? 18.264 -6.957 -10.225 1.00 93.19 84 ILE A C 1
ATOM 652 O O . ILE A 1 84 ? 17.844 -6.768 -11.366 1.00 93.19 84 ILE A O 1
ATOM 656 N N . HIS A 1 85 ? 18.681 -5.955 -9.446 1.00 90.38 85 HIS A N 1
ATOM 657 C CA . HIS A 1 85 ? 18.689 -4.559 -9.873 1.00 90.38 85 HIS A CA 1
ATOM 658 C C . HIS A 1 85 ? 19.550 -4.355 -11.126 1.00 90.38 85 HIS A C 1
ATOM 660 O O . HIS A 1 85 ? 19.055 -3.836 -12.124 1.00 90.38 85 HIS A O 1
ATOM 666 N N . ALA A 1 86 ? 20.796 -4.840 -11.127 1.00 92.62 86 ALA A N 1
ATOM 667 C CA . ALA A 1 86 ? 21.685 -4.745 -12.286 1.00 92.62 86 ALA A CA 1
ATOM 668 C C . ALA A 1 86 ? 21.090 -5.423 -13.536 1.00 92.62 86 ALA A C 1
ATOM 670 O O . ALA A 1 86 ? 21.154 -4.874 -14.636 1.00 92.62 86 ALA A O 1
ATOM 671 N N . GLN A 1 87 ? 20.449 -6.585 -13.369 1.00 94.31 87 GLN A N 1
ATOM 672 C CA . GLN A 1 87 ? 19.760 -7.280 -14.461 1.00 94.31 87 GLN A CA 1
ATOM 673 C C . GLN A 1 87 ? 18.576 -6.474 -15.016 1.00 94.31 87 GLN A C 1
ATOM 675 O O . GLN A 1 87 ? 18.405 -6.391 -16.234 1.00 94.31 87 GLN A O 1
ATOM 680 N N . LEU A 1 88 ? 17.762 -5.871 -14.143 1.00 93.25 88 LEU A N 1
ATOM 681 C CA . LEU A 1 88 ? 16.642 -5.019 -14.546 1.00 93.25 88 LEU A CA 1
ATOM 682 C C . LEU A 1 88 ? 17.129 -3.775 -15.291 1.00 93.25 88 LEU A C 1
ATOM 684 O O . LEU A 1 88 ? 16.593 -3.471 -16.357 1.00 93.25 88 LEU A O 1
ATOM 688 N N . VAL A 1 89 ? 18.165 -3.104 -14.779 1.00 93.00 89 VAL A N 1
ATOM 689 C CA . VAL A 1 89 ? 18.783 -1.936 -15.424 1.00 93.00 89 VAL A CA 1
ATOM 690 C C . VAL A 1 89 ? 19.317 -2.305 -16.803 1.00 93.00 89 VAL A C 1
ATOM 692 O O . VAL A 1 89 ? 18.976 -1.635 -17.774 1.00 93.00 89 VAL A O 1
ATOM 695 N N . GLY A 1 90 ? 20.069 -3.402 -16.927 1.00 93.19 90 GLY A N 1
ATOM 696 C CA . GLY A 1 90 ? 20.580 -3.858 -18.222 1.00 93.19 90 GLY A CA 1
ATOM 697 C C . GLY A 1 90 ? 19.458 -4.147 -19.225 1.00 93.19 90 GLY A C 1
ATOM 698 O O . GLY A 1 90 ? 19.483 -3.661 -20.355 1.00 93.19 90 GLY A O 1
ATOM 699 N N . ARG A 1 91 ? 18.418 -4.876 -18.802 1.00 91.62 91 ARG A N 1
ATOM 700 C CA . ARG A 1 91 ? 17.277 -5.215 -19.668 1.00 91.62 91 ARG A CA 1
ATOM 701 C C . ARG A 1 91 ? 16.492 -3.980 -20.114 1.00 91.62 91 ARG A C 1
ATOM 703 O O . ARG A 1 91 ? 16.101 -3.891 -21.279 1.00 91.62 91 ARG A O 1
ATOM 710 N N . LEU A 1 92 ? 16.221 -3.055 -19.195 1.00 92.44 92 LEU A N 1
ATOM 711 C CA . LEU A 1 92 ? 15.520 -1.812 -19.508 1.00 92.44 92 LEU A CA 1
ATOM 712 C C . LEU A 1 92 ? 16.382 -0.907 -20.391 1.00 92.44 92 LEU A C 1
ATOM 714 O O . LEU A 1 92 ? 15.857 -0.353 -21.351 1.00 92.44 92 LEU A O 1
ATOM 718 N N . GLY A 1 93 ? 17.690 -0.834 -20.138 1.00 89.62 93 GLY A N 1
ATOM 719 C CA . GLY A 1 93 ? 18.651 -0.094 -20.954 1.00 89.62 93 GLY A CA 1
ATOM 720 C C . GLY A 1 93 ? 18.630 -0.540 -22.414 1.00 89.62 93 GLY A C 1
ATOM 721 O O . GLY A 1 93 ? 18.389 0.281 -23.293 1.00 89.62 93 GLY A O 1
ATOM 722 N N . ILE A 1 94 ? 18.750 -1.847 -22.675 1.00 90.75 94 ILE A N 1
ATOM 723 C CA . ILE A 1 94 ? 18.673 -2.409 -24.038 1.00 90.75 94 ILE A CA 1
ATOM 724 C C . ILE A 1 94 ? 17.360 -2.016 -24.726 1.00 90.75 94 ILE A C 1
ATOM 726 O O . ILE A 1 94 ? 17.356 -1.584 -25.879 1.00 90.75 94 ILE A O 1
ATOM 730 N N . LYS A 1 95 ? 16.231 -2.126 -24.014 1.00 92.31 95 LYS A N 1
ATOM 731 C CA . LYS A 1 95 ? 14.921 -1.740 -24.553 1.00 92.31 95 LYS A CA 1
ATOM 732 C C . LYS A 1 95 ? 14.865 -0.247 -24.898 1.00 92.31 95 LYS A C 1
ATOM 734 O O . LYS A 1 95 ? 14.326 0.113 -25.941 1.00 92.31 95 LYS A O 1
ATOM 739 N N . MET A 1 96 ? 15.397 0.611 -24.031 1.00 90.25 96 MET A N 1
ATOM 740 C CA . MET A 1 96 ? 15.413 2.059 -24.243 1.00 90.25 96 MET A CA 1
ATOM 741 C C . MET A 1 96 ? 16.319 2.448 -25.413 1.00 90.25 96 MET A C 1
ATOM 743 O O . MET A 1 96 ? 15.912 3.267 -26.231 1.00 90.25 96 MET A O 1
ATOM 747 N N . MET A 1 97 ? 17.482 1.808 -25.555 1.00 91.75 97 MET A N 1
ATOM 748 C CA . MET A 1 97 ? 18.379 2.016 -26.696 1.00 91.75 97 MET A CA 1
ATOM 749 C C . MET A 1 97 ? 17.716 1.618 -28.018 1.00 91.75 97 MET A C 1
ATOM 751 O O . MET A 1 97 ? 17.695 2.413 -28.952 1.00 91.75 97 MET A O 1
ATOM 755 N N . ALA A 1 98 ? 17.086 0.441 -28.078 1.00 92.44 98 ALA A N 1
ATOM 756 C CA . ALA A 1 98 ? 16.376 -0.010 -29.277 1.00 92.44 98 ALA A CA 1
ATOM 757 C C . ALA A 1 98 ? 15.206 0.917 -29.661 1.00 92.44 98 ALA 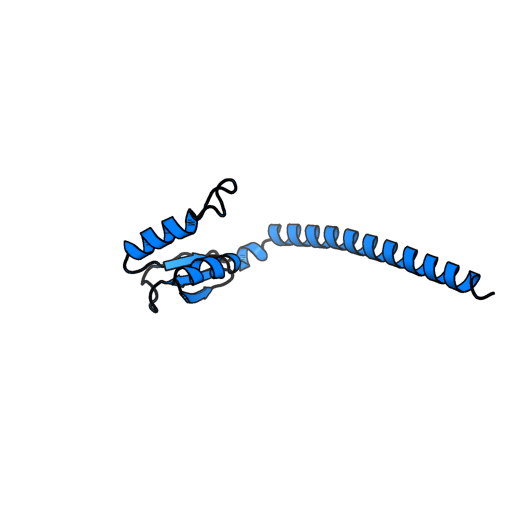A C 1
ATOM 759 O O . ALA A 1 98 ? 14.910 1.109 -30.841 1.00 92.44 98 ALA A O 1
ATOM 760 N N . ASN A 1 99 ? 14.524 1.500 -28.670 1.00 92.69 99 ASN A N 1
ATOM 761 C CA . ASN A 1 99 ? 13.487 2.499 -28.918 1.00 92.69 99 ASN A CA 1
ATOM 762 C C . ASN A 1 99 ? 14.075 3.807 -29.467 1.00 92.69 99 ASN A C 1
ATOM 764 O O . ASN A 1 99 ? 13.518 4.354 -30.417 1.00 92.69 99 ASN A O 1
ATOM 768 N N . ALA A 1 100 ? 15.192 4.279 -28.906 1.00 91.19 100 ALA A N 1
ATOM 769 C CA . ALA A 1 100 ? 15.875 5.485 -29.368 1.00 91.19 100 ALA A CA 1
ATOM 770 C C . ALA A 1 100 ? 16.386 5.335 -30.811 1.00 91.19 100 ALA A C 1
ATOM 772 O O . ALA A 1 100 ? 16.184 6.227 -31.628 1.00 91.19 100 ALA A O 1
ATOM 773 N N . GLU A 1 101 ? 16.959 4.183 -31.162 1.00 92.12 101 GLU A N 1
ATOM 774 C CA . GLU A 1 101 ? 17.426 3.905 -32.525 1.00 92.12 101 GLU A CA 1
ATOM 775 C C . GLU A 1 101 ? 16.275 3.901 -33.540 1.00 92.12 101 GLU A C 1
ATOM 777 O O . GLU A 1 101 ? 16.357 4.542 -34.587 1.00 92.12 101 GLU A O 1
ATOM 782 N N . LYS A 1 102 ? 15.150 3.256 -33.206 1.00 92.56 102 LYS A N 1
ATOM 783 C CA . LYS A 1 102 ? 13.942 3.305 -34.045 1.00 92.56 102 LYS A CA 1
ATOM 784 C C . LYS A 1 102 ? 13.412 4.723 -34.216 1.00 92.56 102 LYS A C 1
ATOM 786 O O . LYS A 1 102 ? 12.877 5.045 -35.275 1.00 92.56 102 LYS A O 1
ATOM 791 N N . GLN A 1 103 ? 13.509 5.552 -33.182 1.00 91.50 103 GLN A N 1
ATOM 792 C CA . GLN A 1 103 ? 13.087 6.942 -33.260 1.00 91.50 103 GLN A CA 1
ATOM 793 C C . GLN A 1 103 ? 14.008 7.754 -34.180 1.00 91.50 103 GLN A C 1
ATOM 795 O O . GLN A 1 103 ? 13.505 8.400 -35.097 1.00 91.50 103 GLN A O 1
ATOM 800 N N . LEU A 1 104 ? 15.328 7.611 -34.035 1.00 89.75 104 LEU A N 1
ATOM 801 C CA . LEU A 1 104 ? 16.315 8.228 -34.927 1.00 89.75 104 LEU A CA 1
ATOM 802 C C . LEU A 1 104 ? 16.104 7.828 -36.393 1.00 89.75 104 LEU A C 1
ATOM 804 O O . LEU A 1 104 ? 16.130 8.683 -37.273 1.00 89.75 104 LEU A O 1
ATOM 808 N N . GLN A 1 105 ? 15.840 6.547 -36.672 1.00 91.69 105 GLN A N 1
ATOM 809 C CA . GLN A 1 105 ? 15.566 6.075 -38.036 1.00 91.69 105 GLN A CA 1
ATOM 810 C C . GLN A 1 105 ? 14.328 6.742 -38.651 1.00 91.69 105 GLN A C 1
ATOM 812 O O . GLN A 1 105 ? 14.345 7.119 -39.822 1.00 91.69 105 GLN A O 1
ATOM 817 N N . ARG A 1 106 ? 13.252 6.910 -37.871 1.00 91.06 106 ARG A N 1
ATOM 818 C CA . ARG A 1 106 ? 12.032 7.589 -38.338 1.00 91.06 106 ARG A CA 1
ATOM 819 C C . ARG A 1 10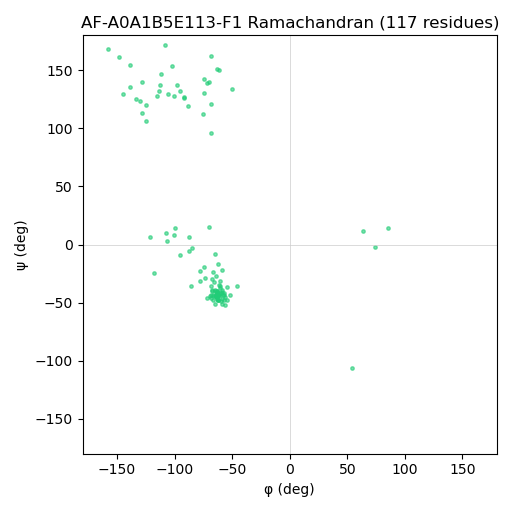6 ? 12.281 9.065 -38.620 1.00 91.06 106 ARG A C 1
ATOM 821 O O . ARG A 1 106 ? 11.829 9.567 -39.646 1.00 91.06 106 ARG A O 1
ATOM 828 N N . GLU A 1 107 ? 12.991 9.745 -37.726 1.00 88.94 107 GLU A N 1
ATOM 829 C CA . GLU A 1 107 ? 13.340 11.157 -37.889 1.00 88.94 107 GLU A CA 1
ATOM 830 C C . GLU A 1 107 ? 14.219 11.351 -39.128 1.00 88.94 107 GLU A C 1
ATOM 832 O O . GLU A 1 107 ? 13.889 12.166 -39.987 1.00 88.94 107 GLU A O 1
ATOM 837 N N . ALA A 1 108 ? 15.263 10.534 -39.297 1.00 86.44 108 ALA A N 1
ATOM 838 C CA . ALA A 1 108 ? 16.129 10.566 -40.473 1.00 86.44 108 ALA A CA 1
ATOM 839 C C . ALA A 1 108 ? 15.355 10.338 -41.785 1.00 86.44 108 ALA A C 1
ATOM 841 O O . ALA A 1 108 ? 15.553 11.075 -42.751 1.00 86.44 108 ALA A O 1
ATOM 842 N N . ALA A 1 109 ? 14.432 9.371 -41.817 1.00 85.00 109 ALA A N 1
ATOM 843 C CA . ALA A 1 109 ? 13.580 9.129 -42.983 1.00 85.00 109 ALA A CA 1
ATOM 844 C C . ALA A 1 109 ? 12.669 10.331 -43.300 1.00 85.00 109 ALA A C 1
ATOM 846 O O . ALA A 1 109 ? 12.535 10.716 -44.462 1.00 85.00 109 ALA A O 1
ATOM 847 N N . SER A 1 110 ? 12.094 10.962 -42.271 1.00 81.12 110 SER A N 1
ATOM 848 C CA . SER A 1 110 ? 11.282 12.178 -42.411 1.00 81.12 110 SER A CA 1
ATOM 849 C C . SER A 1 110 ? 12.093 13.356 -42.966 1.00 81.12 110 SER A C 1
ATOM 851 O O . SER A 1 110 ? 11.647 14.039 -43.891 1.00 81.12 110 SER A O 1
ATOM 853 N N . TYR A 1 111 ? 13.319 13.564 -42.472 1.00 78.25 111 TYR A N 1
ATOM 854 C CA . TYR A 1 111 ? 14.223 14.603 -42.974 1.00 78.25 111 TYR A CA 1
ATOM 855 C C . TYR A 1 111 ? 14.572 14.409 -44.453 1.00 78.25 111 TYR A C 1
ATOM 857 O O . TYR A 1 111 ? 14.532 15.371 -45.220 1.00 78.25 111 TYR A O 1
ATOM 865 N N . VAL A 1 112 ? 14.879 13.177 -44.872 1.00 77.06 112 VAL A N 1
ATOM 866 C CA . VAL A 1 112 ? 15.168 12.867 -46.282 1.00 77.06 112 VAL A CA 1
ATOM 867 C C . VAL A 1 112 ? 13.948 13.135 -47.161 1.00 77.06 112 VAL A C 1
ATOM 869 O O . VAL A 1 112 ? 14.079 13.768 -48.206 1.00 77.06 112 VAL A O 1
ATOM 872 N N . HIS A 1 113 ? 12.755 12.724 -46.724 1.00 70.00 113 HIS A N 1
ATOM 873 C CA . HIS A 1 113 ? 11.527 12.956 -47.483 1.00 70.00 113 HIS A CA 1
ATOM 874 C C . HIS A 1 113 ? 11.192 14.450 -47.609 1.00 70.00 113 HIS A C 1
ATOM 876 O O . HIS A 1 113 ? 10.845 14.922 -48.687 1.00 70.00 113 HIS A O 1
ATOM 882 N N . THR A 1 114 ? 11.389 15.217 -46.534 1.00 70.31 114 THR A N 1
ATOM 883 C CA . THR A 1 114 ? 11.150 16.668 -46.524 1.00 70.31 114 THR A CA 1
ATOM 884 C C . THR A 1 114 ? 12.111 17.401 -47.464 1.00 70.31 114 THR A C 1
ATOM 886 O O . THR A 1 114 ? 11.694 18.302 -48.187 1.00 70.31 114 THR A O 1
ATOM 889 N N . ARG A 1 115 ? 13.383 16.981 -47.510 1.00 66.06 115 ARG A N 1
ATOM 890 C CA . ARG A 1 115 ? 14.422 17.582 -48.362 1.00 66.06 115 ARG A CA 1
ATOM 891 C C . ARG A 1 115 ? 14.260 17.241 -49.847 1.00 66.06 115 ARG A C 1
ATOM 893 O O . ARG A 1 115 ? 14.647 18.037 -50.691 1.00 66.06 115 ARG A O 1
ATOM 900 N N . LEU A 1 116 ? 13.678 16.083 -50.162 1.00 61.34 116 LEU A N 1
ATOM 901 C CA . LEU A 1 116 ? 13.321 15.695 -51.532 1.00 61.34 116 LEU A CA 1
ATOM 902 C C . LEU A 1 116 ? 12.038 16.379 -52.032 1.00 61.34 116 LEU A C 1
ATOM 904 O O . LEU A 1 116 ? 11.861 16.495 -53.234 1.00 61.34 116 LEU A O 1
ATOM 908 N N . ALA A 1 117 ? 11.164 16.840 -51.134 1.00 58.19 117 ALA A N 1
ATOM 909 C CA . ALA A 1 117 ? 9.941 17.570 -51.483 1.00 58.19 117 ALA A CA 1
ATOM 910 C C . ALA A 1 117 ? 10.140 19.096 -51.629 1.00 58.19 117 ALA A C 1
ATOM 912 O O . ALA A 1 117 ? 9.197 19.802 -51.976 1.00 58.19 117 ALA A O 1
ATOM 913 N N . THR A 1 118 ? 11.336 19.618 -51.329 1.00 54.72 118 THR A N 1
ATOM 914 C CA . THR A 1 118 ? 11.684 21.055 -51.416 1.00 54.72 118 THR A CA 1
ATOM 915 C C . THR A 1 118 ? 12.611 21.408 -52.591 1.00 54.72 118 THR A C 1
ATOM 917 O O . THR A 1 118 ? 13.077 22.546 -52.678 1.00 54.72 118 THR A O 1
ATOM 920 N N . HIS A 1 119 ? 12.844 20.468 -53.511 1.00 45.94 119 HIS A N 1
ATOM 921 C CA . HIS A 1 119 ? 13.500 20.669 -54.809 1.00 45.94 119 HIS A CA 1
ATOM 922 C C . HIS A 1 119 ? 12.572 20.229 -55.939 1.00 45.94 119 HIS A C 1
ATOM 924 O O . HIS A 1 119 ? 12.698 20.817 -57.034 1.00 45.94 119 HIS A O 1
#